Protein AF-A0A941AXW3-F1 (afdb_monomer_lite)

Radius of gyration: 27.1 Å; chains: 1; bounding box: 56×56×67 Å

Sequence (177 aa):
MATIGKHGKVIYSEEDIQFIKDNFFQMTNDQLAIKLGVSKFTLRLRLNELGIYKIKYDYWSKEAVEYLKANYKTMGNVEIIEYFSIHFPKAKGWHKRHIQLKLEQLGLRRNYQDLWIIMERNMQKGSYGELKPDRNRMPMPKIYVMVDAKTRIEVKPGSNINELKQKYEQRNDHQKK

Secondary structure (DSSP, 8-state):
--EE-GGGPEEPPHHHHHHHHHHTTTS-HHHHHHHHT--HHHHHHHHHHTT--SS---PPPHHHHHHHHHHTTTS-HHHHHHHHHHHS--TT---HHHHHHHHHHTT----HHHHHHHHHHHHHTTTT-S----S-PPPPPPEEEESSSS-EEEE-TT--HHHHHHHHHHHHHHTT-

Foldseek 3Di:
DWDQDPPRDTHADPVLVVVCVVCVVPDDLVVNCVVNVHDSVNSVVVCVVVVHDPDDDDDDDPVLLVVLVVPVLQEDLVVNQVVCCVPPNDPVGDDSVVSVVSCVVVVNDHDPQSVLNNVVVCVVVCVVHDDPPDPCDPPRDWDWDDLDPPDIDTDDPPDDPVVVSVVVVVVVVVVVD

Structure (mmCIF, N/CA/C/O backbone):
data_AF-A0A941AXW3-F1
#
_entry.id   AF-A0A941AXW3-F1
#
loop_
_atom_site.group_PDB
_atom_site.id
_atom_site.type_symbol
_atom_site.label_atom_id
_atom_site.label_alt_id
_atom_site.label_comp_id
_atom_site.label_asym_id
_atom_site.label_entity_id
_atom_site.label_seq_id
_atom_site.pdbx_PDB_ins_code
_atom_site.Cartn_x
_atom_site.Cartn_y
_atom_site.Cartn_z
_atom_site.occupancy
_atom_site.B_iso_or_equiv
_atom_site.auth_seq_id
_atom_site.auth_comp_id
_atom_site.auth_asym_id
_atom_site.auth_atom_id
_atom_site.pdbx_PDB_model_num
ATOM 1 N N . MET A 1 1 ? -21.623 3.843 33.536 1.00 80.88 1 MET A N 1
ATOM 2 C CA . MET A 1 1 ? -20.454 2.933 33.549 1.00 80.88 1 MET A CA 1
ATOM 3 C C . MET A 1 1 ? -20.907 1.630 32.943 1.00 80.88 1 MET A C 1
ATOM 5 O O . MET A 1 1 ? -21.896 1.074 33.416 1.00 80.88 1 MET A O 1
ATOM 9 N N . ALA A 1 2 ? -20.210 1.176 31.903 1.00 87.19 2 ALA A N 1
ATOM 10 C CA . ALA A 1 2 ? -20.641 0.016 31.141 1.00 87.19 2 ALA A CA 1
ATOM 11 C C . ALA A 1 2 ? -20.633 -1.233 32.030 1.00 87.19 2 ALA A C 1
ATOM 13 O O . ALA A 1 2 ? -19.721 -1.439 32.832 1.00 87.19 2 ALA A O 1
ATOM 14 N N . THR A 1 3 ? -21.660 -2.067 31.899 1.00 92.12 3 THR A N 1
ATOM 15 C CA . THR A 1 3 ? -21.821 -3.254 32.745 1.00 92.12 3 THR A CA 1
ATOM 16 C C . THR A 1 3 ? -21.374 -4.500 31.997 1.00 92.12 3 THR A C 1
ATOM 18 O O . THR A 1 3 ? -21.586 -4.640 30.792 1.00 92.12 3 THR A O 1
ATOM 21 N N . ILE A 1 4 ? -20.716 -5.422 32.698 1.00 91.25 4 ILE A N 1
ATOM 22 C CA . ILE A 1 4 ? -20.317 -6.705 32.118 1.00 91.25 4 ILE A CA 1
ATOM 23 C C . ILE A 1 4 ? -21.498 -7.663 32.272 1.00 91.25 4 ILE A C 1
ATOM 25 O O . ILE A 1 4 ? -21.825 -8.097 33.373 1.00 91.25 4 ILE A O 1
ATOM 29 N N . GLY A 1 5 ? -22.155 -7.966 31.157 1.00 88.88 5 GLY A N 1
ATOM 30 C CA . GLY A 1 5 ? -23.250 -8.919 31.086 1.00 88.88 5 GLY A CA 1
ATOM 31 C C . GLY A 1 5 ? -22.785 -10.377 31.097 1.00 88.88 5 GLY A C 1
ATOM 32 O O . GLY A 1 5 ? -21.596 -10.708 31.175 1.00 88.88 5 GLY A O 1
ATOM 33 N N . LYS A 1 6 ? -23.758 -11.284 30.965 1.00 82.38 6 LYS A N 1
ATOM 34 C CA . LYS A 1 6 ? -23.521 -12.731 30.903 1.00 82.38 6 LYS A CA 1
ATOM 35 C C . LYS A 1 6 ? -22.549 -13.065 29.758 1.00 82.38 6 LYS A C 1
ATOM 37 O O . LYS A 1 6 ? -22.683 -12.543 28.652 1.00 82.38 6 LYS A O 1
ATOM 42 N N . HIS A 1 7 ? -21.582 -13.946 30.023 1.00 89.44 7 HIS A N 1
ATOM 43 C CA . HIS A 1 7 ? -20.508 -14.340 29.092 1.00 89.44 7 HIS A CA 1
ATOM 44 C C . HIS A 1 7 ? -19.464 -13.252 28.773 1.00 89.44 7 HIS A C 1
ATOM 46 O O . HIS A 1 7 ? -18.790 -13.338 27.750 1.00 89.44 7 HIS A O 1
ATOM 52 N N . GLY A 1 8 ? -19.318 -12.224 29.617 1.00 88.69 8 GLY A N 1
ATOM 53 C CA . GLY A 1 8 ? -18.279 -11.202 29.435 1.00 88.69 8 GLY A CA 1
ATOM 54 C C . GLY A 1 8 ? -18.587 -10.186 28.329 1.00 88.69 8 GLY A C 1
ATOM 55 O O . GLY A 1 8 ? -17.712 -9.415 27.936 1.00 88.69 8 GLY A O 1
ATOM 56 N N . LYS A 1 9 ? -19.823 -10.169 27.814 1.00 91.19 9 LYS A N 1
ATOM 57 C CA . LYS A 1 9 ? -20.269 -9.153 26.857 1.00 91.19 9 LYS A CA 1
ATOM 58 C C . LYS A 1 9 ? -20.521 -7.844 27.592 1.00 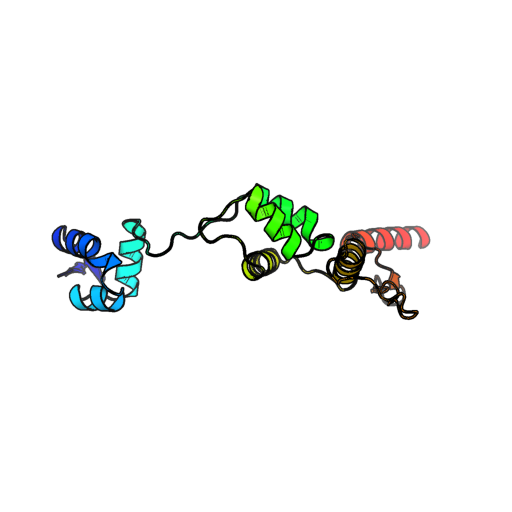91.19 9 LYS A C 1
ATOM 60 O O . LYS A 1 9 ? -21.305 -7.807 28.533 1.00 91.19 9 LYS A O 1
ATOM 65 N N . VAL A 1 10 ? -19.880 -6.772 27.148 1.00 95.62 10 VAL A N 1
ATOM 66 C CA . VAL A 1 10 ? -20.102 -5.435 27.707 1.00 95.62 10 VAL A CA 1
ATOM 67 C C . VAL A 1 10 ? -21.418 -4.872 27.173 1.00 95.62 10 VAL A C 1
ATOM 69 O O . VAL A 1 10 ? -21.632 -4.838 25.961 1.00 95.62 10 VAL A O 1
ATOM 72 N N . ILE A 1 11 ? -22.287 -4.435 28.079 1.00 95.75 11 ILE A N 1
ATOM 73 C CA . ILE A 1 11 ? -23.557 -3.774 27.786 1.00 95.75 11 ILE A CA 1
ATOM 74 C C . ILE A 1 11 ? -23.365 -2.280 28.048 1.00 95.75 11 ILE A C 1
ATOM 76 O O . ILE A 1 11 ? -23.006 -1.872 29.154 1.00 95.75 11 ILE A O 1
ATOM 80 N N . TYR A 1 12 ? -23.587 -1.476 27.011 1.00 96.12 12 TYR A N 1
ATOM 81 C CA . TYR A 1 12 ? -23.507 -0.019 27.073 1.00 96.12 12 TYR A CA 1
ATOM 82 C C . TYR A 1 12 ? -24.904 0.558 27.291 1.00 96.12 12 TYR A C 1
ATOM 84 O O . TYR A 1 12 ? -25.812 0.228 26.524 1.00 96.12 12 TYR A O 1
ATOM 92 N N . SER A 1 13 ? -25.064 1.419 28.297 1.00 96.81 13 SER A N 1
ATOM 93 C CA . SER A 1 13 ? -26.293 2.202 28.457 1.00 96.81 13 SER A CA 1
ATOM 94 C C . SER A 1 13 ? -26.379 3.314 27.404 1.00 96.81 13 SER A C 1
ATOM 96 O O . SER A 1 13 ? -25.397 3.629 26.723 1.00 96.81 13 SER A O 1
ATOM 98 N N . GLU A 1 14 ? -27.550 3.936 27.267 1.00 96.88 14 GLU A N 1
ATOM 99 C CA . GLU A 1 14 ? -27.714 5.111 26.400 1.00 96.88 14 GLU A CA 1
ATOM 100 C C . GLU A 1 14 ? -26.821 6.276 26.847 1.00 96.88 14 GLU A C 1
ATOM 102 O O . GLU A 1 14 ? -26.194 6.924 26.009 1.00 96.88 14 GLU A O 1
ATOM 107 N N . GLU A 1 15 ? -26.674 6.473 28.159 1.00 97.44 15 GLU A N 1
ATOM 108 C CA . GLU A 1 15 ? -25.774 7.469 28.749 1.00 97.44 15 GLU A CA 1
ATOM 109 C C . GLU A 1 15 ? -24.309 7.205 28.382 1.00 97.44 15 GLU A C 1
ATOM 111 O O . GLU A 1 15 ? -23.592 8.130 28.004 1.00 97.44 15 GLU A O 1
ATOM 116 N N . ASP A 1 16 ? -23.861 5.944 28.432 1.00 97.44 16 ASP A N 1
ATOM 117 C CA . ASP A 1 16 ? -22.495 5.586 28.043 1.00 97.44 16 ASP A CA 1
ATOM 118 C C . ASP A 1 16 ? -22.264 5.863 26.543 1.00 97.44 16 ASP A C 1
ATOM 120 O O . ASP A 1 16 ? -21.200 6.345 26.148 1.00 97.44 16 ASP A O 1
ATOM 124 N N . ILE A 1 17 ? -23.259 5.581 25.690 1.00 97.56 17 ILE A N 1
ATOM 125 C CA . ILE A 1 17 ? -23.191 5.868 24.247 1.00 97.56 17 ILE A CA 1
ATOM 126 C C . ILE A 1 17 ? -23.135 7.378 24.001 1.00 97.56 1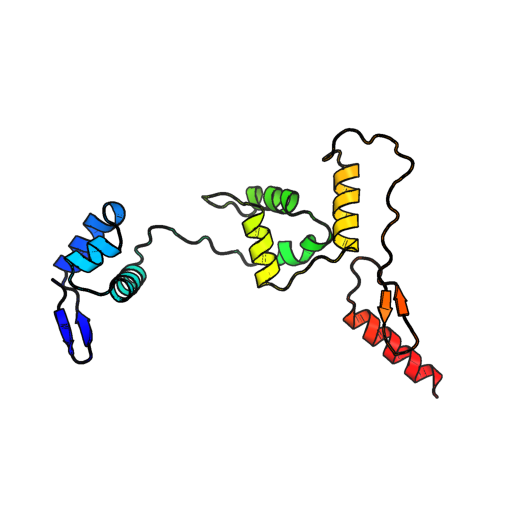7 ILE A C 1
ATOM 128 O O . ILE A 1 17 ? -22.349 7.827 23.161 1.00 97.56 17 ILE A O 1
ATOM 132 N N . GLN A 1 18 ? -23.943 8.155 24.721 1.00 97.81 18 GLN A N 1
ATOM 133 C CA . GLN A 1 18 ? -23.956 9.609 24.610 1.00 97.81 18 GLN A CA 1
ATOM 134 C C . GLN A 1 18 ? -22.618 10.201 25.071 1.00 97.81 18 GLN A C 1
ATOM 136 O O . GLN A 1 18 ? -21.997 10.960 24.330 1.00 97.81 18 GLN A O 1
ATOM 141 N N . PHE A 1 19 ? -22.087 9.727 26.201 1.00 97.94 19 PHE A N 1
ATOM 142 C CA . PHE A 1 19 ? -20.758 10.090 26.686 1.00 97.94 19 PHE A CA 1
ATOM 143 C C . PHE A 1 19 ? -19.664 9.820 25.642 1.00 97.94 19 PHE A C 1
ATOM 145 O O . PHE A 1 19 ? -18.802 10.675 25.423 1.00 97.94 19 PHE A O 1
ATOM 152 N N . ILE A 1 20 ? -19.700 8.662 24.966 1.00 97.62 20 ILE A N 1
ATOM 153 C CA . ILE A 1 20 ? -18.763 8.348 23.878 1.00 97.62 20 ILE A CA 1
ATOM 154 C C . ILE A 1 20 ? -18.880 9.384 22.758 1.00 97.62 20 ILE A C 1
ATOM 156 O O . ILE A 1 20 ? -17.856 9.920 22.341 1.00 97.62 20 ILE A O 1
ATOM 160 N N . LYS A 1 21 ? -20.093 9.667 22.268 1.00 97.38 21 LYS A N 1
ATOM 161 C CA . LYS A 1 21 ? -20.318 10.610 21.158 1.00 97.38 21 LYS A CA 1
ATOM 162 C C . LYS A 1 21 ? -19.795 12.007 21.482 1.00 97.38 21 LYS A C 1
ATOM 164 O O . LYS A 1 21 ? -19.089 12.585 20.657 1.00 97.38 21 LYS A O 1
ATOM 169 N N . ASP A 1 22 ? -20.074 12.492 22.687 1.00 97.81 22 ASP A N 1
ATOM 170 C CA . ASP A 1 22 ? -19.717 13.846 23.110 1.00 97.81 22 ASP A CA 1
ATOM 171 C C . ASP A 1 22 ? -18.202 14.010 23.305 1.00 97.81 22 ASP A C 1
ATOM 173 O O . ASP A 1 22 ? -17.631 15.053 22.985 1.00 97.81 22 ASP A O 1
ATOM 177 N N . ASN A 1 23 ? -17.514 12.958 23.763 1.00 97.75 23 ASN A N 1
ATOM 178 C CA . ASN A 1 23 ? -16.100 13.034 24.143 1.00 97.75 23 ASN A CA 1
ATOM 179 C C . ASN A 1 23 ? -15.131 12.420 23.118 1.00 97.75 23 ASN A C 1
ATOM 181 O O . ASN A 1 23 ? -13.915 12.576 23.254 1.00 97.75 23 ASN A O 1
ATOM 185 N N . PHE A 1 24 ? -15.614 11.734 22.075 1.00 97.31 24 PHE A N 1
ATOM 186 C CA . PHE A 1 24 ? -14.765 10.961 21.155 1.00 97.31 24 PHE A CA 1
ATOM 187 C C . PHE A 1 24 ? -13.663 11.779 20.465 1.00 97.31 24 PHE A C 1
ATOM 189 O O . PHE A 1 24 ? -12.535 11.306 20.280 1.00 97.31 24 PHE A O 1
ATOM 196 N N . PHE A 1 25 ? -13.983 13.013 20.076 1.00 95.62 25 PHE A N 1
ATOM 197 C CA . PHE A 1 25 ? -13.036 13.901 19.402 1.00 95.62 25 PHE A CA 1
ATOM 198 C C . PHE A 1 25 ? -12.079 14.604 20.371 1.00 95.62 25 PHE A C 1
ATOM 200 O O . PHE A 1 25 ? -11.000 15.014 19.950 1.00 95.62 25 PHE A O 1
ATOM 207 N N . GLN A 1 26 ? -12.435 14.685 21.655 1.00 97.31 26 GLN A N 1
ATOM 208 C CA . GLN A 1 26 ? -11.656 15.377 22.685 1.00 97.31 26 GLN A CA 1
ATOM 209 C C . GLN A 1 26 ? -10.699 14.433 23.425 1.00 97.31 26 GLN A C 1
ATOM 211 O O . GLN A 1 26 ? -9.593 14.823 23.789 1.00 97.31 26 GLN A O 1
ATOM 216 N N . MET A 1 27 ? -11.096 13.172 23.618 1.00 97.25 27 MET A N 1
ATOM 217 C CA . MET A 1 27 ? -10.349 12.185 24.400 1.00 97.25 27 MET A CA 1
ATOM 218 C C . MET A 1 27 ? -9.664 11.134 23.518 1.00 97.25 27 MET A C 1
ATOM 220 O O . MET A 1 27 ? -10.075 10.832 22.389 1.00 97.25 27 MET A O 1
ATOM 224 N N . THR A 1 28 ? -8.592 10.528 24.030 1.00 97.19 28 THR A N 1
ATOM 225 C CA . THR A 1 28 ? -8.009 9.333 23.405 1.00 97.19 28 THR A CA 1
ATOM 226 C C . THR A 1 28 ? -8.863 8.102 23.704 1.00 97.19 28 THR A C 1
ATOM 228 O O . THR A 1 28 ? -9.574 8.040 24.708 1.00 97.19 28 THR A O 1
ATOM 231 N N . ASN A 1 29 ? -8.775 7.078 22.848 1.00 97.19 29 ASN A N 1
ATOM 232 C CA . ASN A 1 29 ? -9.510 5.829 23.068 1.00 97.19 29 ASN A CA 1
ATOM 233 C C . ASN A 1 29 ? -9.127 5.162 24.402 1.00 97.19 29 ASN A C 1
ATOM 235 O O . ASN A 1 29 ? -9.955 4.475 24.983 1.00 97.19 29 ASN A O 1
ATOM 239 N N . ASP A 1 30 ? -7.900 5.370 24.893 1.00 97.88 30 ASP A N 1
ATOM 240 C CA . ASP A 1 30 ? -7.460 4.837 26.187 1.00 97.88 30 ASP A CA 1
ATOM 241 C C . ASP A 1 30 ? -8.147 5.556 27.350 1.00 97.88 30 ASP A C 1
ATOM 243 O O . ASP A 1 30 ? -8.662 4.908 28.257 1.00 97.88 30 ASP A O 1
ATOM 247 N N . GLN A 1 31 ? -8.240 6.886 27.294 1.00 98.06 31 GLN A N 1
ATOM 248 C CA . GLN A 1 31 ? -8.930 7.666 28.323 1.00 98.06 31 GLN A CA 1
ATOM 249 C C . GLN A 1 31 ? -10.429 7.340 28.375 1.00 98.06 31 GLN A C 1
ATOM 251 O O . GLN A 1 31 ? -10.980 7.171 29.461 1.00 98.06 31 GLN A O 1
ATOM 256 N N . LEU A 1 32 ? -11.082 7.208 27.214 1.00 97.75 32 LEU A N 1
ATOM 257 C CA . LEU A 1 32 ? -12.488 6.793 27.130 1.00 97.75 32 LEU A CA 1
ATOM 258 C C . LEU A 1 32 ? -12.692 5.388 27.703 1.00 97.75 32 LEU A C 1
ATOM 260 O O . LEU A 1 32 ? -13.623 5.169 28.472 1.00 97.75 32 LEU A O 1
ATOM 264 N N . ALA A 1 33 ? -11.806 4.449 27.361 1.00 97.56 33 ALA A N 1
ATOM 265 C CA . ALA A 1 33 ? -11.873 3.074 27.845 1.00 97.56 33 ALA A CA 1
ATOM 266 C C . ALA A 1 33 ? -11.744 3.008 29.375 1.00 97.56 33 ALA A C 1
ATOM 268 O O . ALA A 1 33 ? -12.555 2.350 30.024 1.00 97.56 33 ALA A O 1
ATOM 269 N N . ILE A 1 34 ? -10.801 3.765 29.951 1.00 97.75 34 ILE A N 1
ATOM 270 C CA . ILE A 1 34 ? -10.621 3.882 31.407 1.00 97.75 34 ILE A CA 1
ATOM 271 C C . ILE A 1 34 ? -11.874 4.473 32.067 1.00 97.75 34 ILE A C 1
ATOM 273 O O . ILE A 1 34 ? -12.355 3.920 33.051 1.00 97.75 34 ILE A O 1
ATOM 277 N N . LYS A 1 35 ? -12.436 5.565 31.527 1.00 97.38 35 LYS A N 1
ATOM 278 C CA . LYS A 1 35 ? -13.633 6.212 32.097 1.00 97.38 35 LYS A CA 1
ATOM 279 C C . LYS A 1 35 ? -14.877 5.325 32.051 1.00 97.38 35 LYS A C 1
ATOM 281 O O . LYS A 1 35 ? -15.698 5.389 32.959 1.00 97.38 35 LYS A O 1
ATOM 286 N N . LEU A 1 36 ? -15.005 4.502 31.015 1.00 96.12 36 LEU A N 1
ATOM 287 C CA . LEU A 1 36 ? -16.126 3.578 30.845 1.00 96.12 36 LEU A CA 1
ATOM 288 C C . LEU A 1 36 ? -15.934 2.246 31.582 1.00 96.12 36 LEU A C 1
ATOM 290 O O . LEU A 1 36 ? -16.901 1.498 31.701 1.00 96.12 36 LEU A O 1
ATOM 294 N N . GLY A 1 37 ? -14.718 1.948 32.056 1.00 96.19 37 GLY A N 1
ATOM 295 C CA . GLY A 1 37 ? -14.386 0.678 32.705 1.00 96.19 37 GLY A CA 1
ATOM 296 C C . GLY A 1 37 ? -14.295 -0.504 31.733 1.00 96.19 37 GLY A C 1
ATOM 297 O O . GLY A 1 37 ? -14.604 -1.633 32.103 1.00 96.19 37 GLY A O 1
ATOM 298 N N . VAL A 1 38 ? -13.905 -0.265 30.477 1.00 96.94 38 VAL A N 1
ATOM 299 C CA . VAL A 1 38 ? -13.872 -1.286 29.414 1.00 96.94 38 VAL A CA 1
ATOM 300 C C . VAL A 1 38 ? -12.479 -1.428 28.815 1.00 96.94 38 VAL A C 1
ATOM 302 O O . VAL A 1 38 ? -11.651 -0.524 28.893 1.00 96.94 38 VAL A O 1
ATOM 305 N N . SER A 1 39 ? -12.213 -2.552 28.148 1.00 96.25 39 SER A N 1
ATOM 306 C CA . SER A 1 39 ? -10.970 -2.695 27.388 1.00 96.25 39 SER A CA 1
ATOM 307 C C . SER A 1 39 ? -10.961 -1.769 26.161 1.00 96.25 39 SER A C 1
ATOM 309 O O . SER A 1 39 ? -11.991 -1.547 25.513 1.00 96.25 39 SER A O 1
ATOM 311 N N . LYS A 1 40 ? -9.773 -1.283 25.773 1.00 97.31 40 LYS A N 1
ATOM 312 C CA . LYS A 1 40 ? -9.578 -0.481 24.550 1.00 97.31 40 LYS A CA 1
ATOM 313 C C . LYS A 1 40 ? -10.116 -1.186 23.303 1.00 97.31 40 LYS A C 1
ATOM 315 O O . LYS A 1 40 ? -10.669 -0.543 22.414 1.00 97.31 40 LYS A O 1
ATOM 320 N N . PHE A 1 41 ? -9.926 -2.503 23.216 1.00 96.06 41 PHE A N 1
ATOM 321 C CA . PHE A 1 41 ? -10.392 -3.302 22.085 1.00 96.06 41 PHE A CA 1
ATOM 322 C C . PHE A 1 41 ? -11.924 -3.324 22.009 1.00 96.06 41 PHE A C 1
ATOM 324 O O . PHE A 1 41 ? -12.476 -3.018 20.953 1.00 96.06 41 PHE A O 1
ATOM 331 N N . THR A 1 42 ? -12.603 -3.579 23.132 1.00 96.06 42 THR A N 1
ATOM 332 C CA . THR A 1 42 ? -14.073 -3.566 23.216 1.00 96.06 42 THR A CA 1
ATOM 333 C C . THR A 1 42 ? -14.642 -2.204 22.826 1.00 96.06 42 THR A C 1
ATOM 335 O O . THR A 1 42 ? -15.555 -2.133 22.007 1.00 96.06 42 THR A O 1
ATOM 338 N N . LEU A 1 43 ? -14.045 -1.116 23.326 1.00 97.31 43 LEU A N 1
ATOM 339 C CA . LEU A 1 43 ? -14.444 0.236 22.940 1.00 97.31 43 LEU A CA 1
ATOM 340 C C . LEU A 1 43 ? -14.288 0.468 21.430 1.00 97.31 43 LEU A C 1
ATOM 342 O O . LEU A 1 43 ? -15.174 1.041 20.807 1.00 97.31 43 LEU A O 1
ATOM 346 N N . ARG A 1 44 ? -13.184 0.018 20.816 1.00 96.25 44 ARG A N 1
ATOM 347 C CA . ARG A 1 44 ? -12.972 0.154 19.362 1.00 96.25 44 ARG A CA 1
ATOM 348 C C . ARG A 1 44 ? -14.019 -0.602 18.550 1.00 96.25 44 ARG A C 1
ATOM 350 O O . ARG A 1 44 ? -14.484 -0.058 17.555 1.00 96.25 44 ARG A O 1
ATOM 357 N N . LEU A 1 45 ? -14.392 -1.815 18.959 1.00 95.50 45 LEU A N 1
ATOM 358 C CA . LEU A 1 45 ? -15.483 -2.549 18.312 1.00 95.50 45 LEU A CA 1
ATOM 359 C C . LEU A 1 45 ? -16.792 -1.766 18.408 1.00 95.50 45 LEU A C 1
ATOM 361 O O . LEU A 1 45 ? -17.444 -1.554 17.390 1.00 95.50 45 LEU A O 1
ATOM 365 N N . ARG A 1 46 ? -17.111 -1.237 19.593 1.00 96.62 46 ARG A N 1
ATOM 366 C CA . ARG A 1 46 ? -18.323 -0.440 19.787 1.00 96.62 46 ARG A CA 1
ATOM 367 C C . ARG A 1 46 ? -18.331 0.842 18.951 1.00 96.62 46 ARG A C 1
ATOM 369 O O . ARG A 1 46 ? -19.342 1.176 18.347 1.00 96.62 46 ARG A O 1
ATOM 376 N N . LEU A 1 47 ? -17.204 1.546 18.868 1.00 96.81 47 LEU A N 1
ATOM 377 C CA . LEU A 1 47 ? -17.047 2.717 17.999 1.00 96.81 47 LEU A CA 1
ATOM 378 C C . LEU A 1 47 ? -17.259 2.365 16.522 1.00 96.81 47 LEU A C 1
ATOM 380 O O . LEU A 1 47 ? -17.918 3.116 15.806 1.00 96.81 47 LEU A O 1
ATOM 384 N N . ASN A 1 48 ? -16.747 1.210 16.081 1.00 94.50 48 ASN A N 1
ATOM 385 C CA . ASN A 1 48 ? -16.952 0.729 14.719 1.00 94.50 48 ASN A CA 1
ATOM 386 C C . ASN A 1 48 ? -18.430 0.423 14.437 1.00 94.50 48 ASN A C 1
ATOM 388 O O . ASN A 1 48 ? -18.899 0.769 13.358 1.00 94.50 48 ASN A O 1
ATOM 392 N N . GLU A 1 49 ? -19.154 -0.183 15.384 1.00 95.44 49 GLU A N 1
ATOM 393 C CA . GLU A 1 49 ? -20.603 -0.437 15.281 1.00 95.44 49 GLU A CA 1
ATOM 394 C C . GLU A 1 49 ? -21.413 0.863 15.201 1.00 95.44 49 GLU A C 1
ATOM 396 O O . GLU A 1 49 ? -22.379 0.948 14.450 1.00 95.44 49 GLU A O 1
ATOM 401 N N . LEU A 1 50 ? -21.000 1.891 15.948 1.00 95.88 50 LEU A N 1
ATOM 402 C CA . LEU A 1 50 ? -21.625 3.216 15.928 1.00 95.88 50 LEU A CA 1
ATOM 403 C C . LEU A 1 50 ? -21.244 4.049 14.690 1.00 95.88 50 LEU A C 1
ATOM 405 O O . LEU A 1 50 ? -21.759 5.153 14.522 1.00 95.88 50 LEU A O 1
ATOM 409 N N . GLY A 1 51 ? -20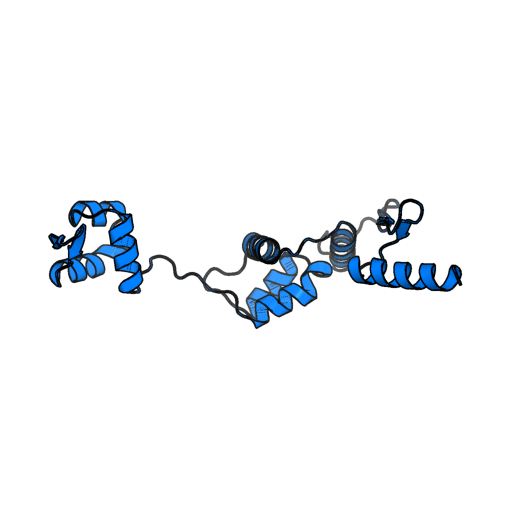.327 3.567 13.845 1.00 95.25 51 GLY A N 1
ATOM 410 C CA . GLY A 1 51 ? -19.832 4.305 12.680 1.00 95.25 51 GLY A CA 1
ATOM 411 C C . GLY A 1 51 ? -18.962 5.520 13.032 1.00 95.25 51 GLY A C 1
ATOM 412 O O . GLY A 1 51 ? -18.814 6.435 12.219 1.00 95.25 51 GLY A O 1
ATOM 413 N N . ILE A 1 52 ? -18.394 5.552 14.241 1.00 95.06 52 ILE A N 1
ATOM 414 C CA . ILE A 1 52 ? -17.604 6.672 14.752 1.00 95.06 52 ILE A CA 1
ATOM 415 C C . ILE A 1 52 ? -16.117 6.374 14.540 1.00 95.06 52 ILE A C 1
ATOM 417 O O . ILE A 1 52 ? -15.530 5.507 15.189 1.00 95.06 52 ILE A O 1
ATOM 421 N N . TYR A 1 53 ? -15.476 7.133 13.652 1.00 92.31 53 TYR A N 1
ATOM 422 C CA . TYR A 1 53 ? -14.062 6.961 13.314 1.00 92.31 53 TYR A CA 1
ATOM 423 C C . TYR A 1 53 ? -13.329 8.302 13.349 1.00 92.31 53 TYR A C 1
ATOM 425 O O . TYR A 1 53 ? -13.823 9.292 12.814 1.00 92.31 53 TYR A O 1
ATOM 433 N N . LYS A 1 54 ? -12.108 8.334 13.906 1.00 88.44 54 LYS A N 1
ATOM 434 C CA . LYS A 1 54 ? -11.232 9.523 13.803 1.00 88.44 54 LYS A CA 1
ATOM 435 C C . LYS A 1 54 ? -10.696 9.710 12.387 1.00 88.44 54 LYS A C 1
ATOM 437 O O . LYS A 1 54 ? -10.420 10.822 11.958 1.00 88.44 54 LYS A O 1
ATOM 442 N N . ILE A 1 55 ? -10.504 8.601 11.676 1.00 84.69 55 ILE A N 1
ATOM 443 C CA . ILE A 1 55 ? -9.965 8.574 10.322 1.00 84.69 55 ILE A CA 1
ATOM 444 C C . ILE A 1 55 ? -10.882 7.684 9.497 1.00 84.69 55 ILE A C 1
ATOM 446 O O . ILE A 1 55 ? -11.004 6.492 9.779 1.00 84.69 55 ILE A O 1
ATOM 450 N N . LYS A 1 56 ? -11.508 8.261 8.472 1.00 82.12 56 LYS A N 1
ATOM 451 C CA . LYS A 1 56 ? -12.150 7.481 7.417 1.00 82.12 56 LYS A CA 1
ATOM 452 C C . LYS A 1 56 ? -11.057 6.982 6.476 1.00 82.12 56 LYS A C 1
ATOM 454 O O . LYS A 1 56 ? -10.236 7.764 6.000 1.00 82.12 56 LYS A O 1
ATOM 459 N N . TYR A 1 57 ? -11.000 5.670 6.276 1.00 80.12 57 TYR A N 1
ATOM 460 C CA . TYR A 1 57 ? -10.084 5.078 5.310 1.00 80.12 57 TYR A CA 1
ATOM 461 C C . TYR A 1 57 ? -10.691 5.204 3.916 1.00 80.12 57 TYR A C 1
ATOM 463 O O . TYR A 1 57 ? -11.735 4.619 3.640 1.00 80.12 57 TYR A O 1
ATOM 471 N N . ASP A 1 58 ? -10.026 5.948 3.035 1.00 85.44 58 ASP A N 1
ATOM 472 C CA . ASP A 1 58 ? -10.443 6.033 1.638 1.00 85.44 58 ASP A CA 1
ATOM 473 C C . ASP A 1 58 ? -10.082 4.730 0.915 1.00 85.44 58 ASP A C 1
ATOM 475 O O . ASP A 1 58 ? -8.897 4.433 0.676 1.00 85.44 58 ASP A O 1
ATOM 479 N N . TYR A 1 59 ? -11.109 3.960 0.560 1.00 89.31 59 TYR A N 1
ATOM 480 C CA . TYR A 1 59 ? -10.966 2.741 -0.227 1.00 89.31 59 TYR A CA 1
ATOM 481 C C . TYR A 1 59 ? -10.489 3.049 -1.651 1.00 89.31 59 TYR A C 1
ATOM 483 O O . TYR A 1 59 ? -10.703 4.130 -2.195 1.00 89.31 59 TYR A O 1
ATOM 491 N N . TRP A 1 60 ? -9.808 2.080 -2.257 1.00 95.75 60 TRP A N 1
ATOM 492 C CA . TRP A 1 60 ? -9.440 2.149 -3.668 1.00 95.75 60 TRP A CA 1
ATOM 493 C C . TRP A 1 60 ? -10.647 1.769 -4.523 1.00 95.75 60 TRP A C 1
ATOM 495 O O . TRP A 1 60 ? -11.196 0.683 -4.329 1.00 95.75 60 TRP A O 1
ATOM 505 N N . SER A 1 61 ? -11.032 2.626 -5.471 1.00 96.31 61 SER A N 1
ATOM 506 C CA . SER A 1 61 ? -12.047 2.273 -6.466 1.00 96.31 61 SER A CA 1
ATOM 507 C C . SER A 1 61 ? -11.550 1.129 -7.358 1.00 96.31 61 SER A C 1
ATOM 509 O O . SER A 1 61 ? -10.341 0.927 -7.523 1.00 96.31 61 SER A O 1
ATOM 511 N N . LYS A 1 62 ? -12.483 0.361 -7.931 1.00 96.94 62 LYS A N 1
ATOM 512 C CA . LYS A 1 62 ? -12.147 -0.731 -8.861 1.00 96.94 62 LYS A CA 1
ATOM 513 C C . LYS A 1 62 ? -11.395 -0.198 -10.084 1.00 96.94 62 LYS A C 1
ATOM 515 O O . LYS A 1 62 ? -10.335 -0.718 -10.412 1.00 96.94 62 LYS A O 1
ATOM 520 N N . GLU A 1 63 ? -11.874 0.910 -10.642 1.00 98.00 63 GLU A N 1
ATOM 521 C CA . GLU A 1 63 ? -11.266 1.613 -11.777 1.00 98.00 63 GLU A CA 1
ATOM 522 C C . GLU A 1 63 ? -9.825 2.057 -11.490 1.00 98.00 63 GLU A C 1
ATOM 524 O O . GLU A 1 63 ? -8.928 1.827 -12.298 1.00 98.00 63 GLU A O 1
ATOM 529 N N . ALA A 1 64 ? -9.556 2.613 -10.302 1.00 98.00 64 ALA A N 1
ATOM 530 C CA . ALA A 1 64 ? -8.198 2.992 -9.915 1.00 98.00 64 ALA A CA 1
ATOM 531 C C . ALA A 1 64 ? -7.269 1.770 -9.844 1.00 98.00 64 ALA A C 1
ATOM 533 O O . ALA A 1 64 ? -6.105 1.830 -10.243 1.00 98.00 64 ALA A O 1
ATOM 534 N N . VAL A 1 65 ? -7.770 0.635 -9.348 1.00 98.25 65 VAL A N 1
ATOM 535 C CA . VAL A 1 65 ? -6.998 -0.615 -9.299 1.00 98.25 65 VAL A CA 1
ATOM 536 C C . VAL A 1 65 ? -6.714 -1.154 -10.702 1.00 98.25 65 VAL A C 1
ATOM 538 O O . VAL A 1 65 ? -5.599 -1.609 -10.959 1.00 98.25 65 VAL A O 1
ATOM 541 N N . GLU A 1 66 ? -7.687 -1.105 -11.607 1.00 98.12 66 GLU A N 1
ATOM 542 C CA . GLU A 1 66 ? -7.531 -1.530 -13.002 1.00 98.12 66 GLU A CA 1
ATOM 543 C C . GLU A 1 66 ? -6.533 -0.648 -13.751 1.00 98.12 66 GLU A C 1
ATOM 545 O O . GLU A 1 66 ? -5.600 -1.165 -14.370 1.00 98.12 66 GLU A O 1
ATOM 550 N N . TYR A 1 67 ? -6.639 0.672 -13.592 1.00 98.12 67 TYR A N 1
ATOM 551 C CA . TYR A 1 67 ? -5.673 1.609 -14.152 1.00 98.12 67 TYR A CA 1
ATOM 552 C C . TYR A 1 67 ? -4.256 1.326 -13.642 1.00 98.12 67 TYR A C 1
ATOM 554 O O . TYR A 1 67 ? -3.300 1.305 -14.423 1.00 98.12 67 TYR A O 1
ATOM 562 N N . LEU A 1 68 ? -4.103 1.073 -12.336 1.00 97.81 68 LEU A N 1
ATOM 563 C CA . LEU A 1 68 ? -2.806 0.751 -11.746 1.00 97.81 68 LEU A CA 1
ATOM 564 C C . LEU A 1 68 ? -2.218 -0.528 -12.362 1.00 97.81 68 LEU A C 1
ATOM 566 O O . LEU A 1 68 ? -1.048 -0.537 -12.738 1.00 97.81 68 LEU A O 1
ATOM 570 N N . LYS A 1 69 ? -3.023 -1.588 -12.512 1.00 97.19 69 LYS A N 1
ATOM 571 C CA . LYS A 1 69 ? -2.603 -2.855 -13.137 1.00 97.19 69 LYS A CA 1
ATOM 572 C C . LYS A 1 69 ? -2.144 -2.669 -14.582 1.00 97.19 69 LYS A C 1
ATOM 574 O O . LYS A 1 69 ? -1.143 -3.264 -14.970 1.00 97.19 69 LYS A O 1
ATOM 579 N N . ALA A 1 70 ? -2.848 -1.843 -15.351 1.00 96.50 70 ALA A N 1
ATOM 580 C CA . ALA A 1 70 ? -2.522 -1.597 -16.751 1.00 96.50 70 ALA A CA 1
ATOM 581 C C . ALA A 1 70 ? -1.223 -0.790 -16.924 1.00 96.50 70 ALA A C 1
ATOM 583 O O . ALA A 1 70 ? -0.453 -1.047 -17.846 1.00 96.50 70 ALA A O 1
ATOM 584 N N . ASN A 1 71 ? -0.949 0.157 -16.021 1.00 97.12 71 ASN A N 1
ATOM 585 C CA . ASN A 1 71 ? 0.075 1.179 -16.254 1.00 97.12 71 ASN A CA 1
ATOM 586 C C . ASN A 1 71 ? 1.325 1.066 -15.373 1.00 97.12 71 ASN A C 1
ATOM 588 O O . ASN A 1 71 ? 2.321 1.729 -15.657 1.00 97.12 71 ASN A O 1
ATOM 592 N N . TYR A 1 72 ? 1.341 0.248 -14.313 1.00 96.94 72 TYR A N 1
ATOM 593 C CA . TYR A 1 72 ? 2.456 0.284 -13.354 1.00 96.94 72 TYR A CA 1
ATOM 594 C C . TYR A 1 72 ? 3.825 -0.059 -13.962 1.00 96.94 72 TYR A C 1
ATOM 596 O O . TYR A 1 72 ? 4.831 0.416 -13.444 1.00 96.94 72 TYR A O 1
ATOM 604 N N . LYS A 1 73 ? 3.891 -0.858 -15.035 1.00 95.00 73 LYS A N 1
ATOM 605 C CA . LYS A 1 73 ? 5.161 -1.219 -15.695 1.00 95.00 73 LYS A CA 1
ATOM 606 C C . LYS A 1 73 ? 5.754 -0.076 -16.513 1.00 95.00 73 LYS A C 1
ATOM 608 O O . LYS A 1 73 ? 6.968 0.035 -16.610 1.00 95.00 73 LYS A O 1
ATOM 613 N N . THR A 1 74 ? 4.904 0.762 -17.097 1.00 94.38 74 THR A N 1
ATOM 614 C CA . THR A 1 74 ? 5.325 1.851 -17.986 1.00 94.38 74 THR A CA 1
ATOM 615 C C . THR A 1 74 ? 5.334 3.201 -17.285 1.00 94.38 74 THR A C 1
ATOM 617 O O . THR A 1 74 ? 6.023 4.105 -17.748 1.00 94.38 74 THR A O 1
ATOM 620 N N . MET A 1 75 ? 4.585 3.361 -16.185 1.00 96.06 75 MET A N 1
ATOM 621 C CA . MET A 1 75 ? 4.473 4.611 -15.437 1.00 96.06 75 MET A CA 1
ATOM 622 C C . MET A 1 75 ? 5.151 4.586 -14.073 1.00 96.06 75 MET A C 1
ATOM 624 O O . MET A 1 75 ? 5.008 3.637 -13.295 1.00 96.06 75 MET A O 1
ATOM 628 N N . GLY A 1 76 ? 5.850 5.682 -13.758 1.00 95.94 76 GLY A N 1
ATOM 629 C CA . GLY A 1 76 ? 6.407 5.922 -12.436 1.00 95.94 76 GLY A CA 1
ATOM 630 C C . GLY A 1 76 ? 5.323 6.269 -11.414 1.00 95.94 76 GLY A C 1
ATOM 631 O O . GLY A 1 76 ? 4.226 6.707 -11.753 1.00 95.94 76 GLY A O 1
ATOM 632 N N . ASN A 1 77 ? 5.633 6.107 -10.124 1.00 96.88 77 ASN A N 1
ATOM 633 C CA . ASN A 1 77 ? 4.666 6.394 -9.056 1.00 96.88 77 ASN A CA 1
ATOM 634 C C . ASN A 1 77 ? 4.226 7.868 -9.028 1.00 96.88 77 ASN A C 1
ATOM 636 O O . ASN A 1 77 ? 3.109 8.135 -8.610 1.00 96.88 77 ASN A O 1
ATOM 640 N N . VAL A 1 78 ? 5.088 8.806 -9.443 1.00 94.88 78 VAL A N 1
ATOM 641 C CA . VAL A 1 78 ? 4.765 10.247 -9.498 1.00 94.88 78 VAL A CA 1
ATOM 642 C C . VAL A 1 78 ? 3.663 10.512 -10.518 1.00 94.88 78 VAL A C 1
ATOM 644 O O . VAL A 1 78 ? 2.642 11.086 -10.176 1.00 94.88 78 VAL A O 1
ATOM 647 N N . GLU A 1 79 ? 3.816 10.003 -11.735 1.00 95.81 79 GLU A N 1
ATOM 648 C CA . GLU A 1 79 ? 2.842 10.234 -12.806 1.00 95.81 79 GLU A CA 1
ATOM 649 C C . GLU A 1 79 ? 1.516 9.521 -12.521 1.00 95.81 79 GLU A C 1
ATOM 651 O O . GLU A 1 79 ? 0.443 10.031 -12.828 1.00 95.81 79 GLU A O 1
ATOM 656 N N . ILE A 1 80 ? 1.571 8.347 -11.880 1.00 97.69 80 ILE A N 1
ATOM 657 C CA . ILE A 1 80 ? 0.362 7.675 -11.389 1.00 97.69 80 ILE A CA 1
ATOM 658 C C . ILE A 1 80 ? -0.344 8.559 -10.351 1.00 97.69 80 ILE A C 1
ATOM 660 O O . ILE A 1 80 ? -1.561 8.672 -10.394 1.00 97.69 80 ILE A O 1
ATOM 664 N N . ILE A 1 81 ? 0.386 9.211 -9.441 1.00 97.81 81 ILE A N 1
ATOM 665 C CA . ILE A 1 81 ? -0.197 10.134 -8.452 1.00 97.81 81 ILE A CA 1
ATOM 666 C C . ILE A 1 81 ? -0.841 11.343 -9.121 1.00 97.81 81 ILE A C 1
ATOM 668 O O . ILE A 1 81 ? -1.931 11.730 -8.709 1.00 97.81 81 ILE A O 1
ATOM 672 N N . GLU A 1 82 ? -0.194 11.934 -10.123 1.00 96.75 82 GLU A N 1
ATOM 673 C CA . GLU A 1 82 ? -0.739 13.071 -10.874 1.00 96.75 82 GLU A CA 1
ATOM 674 C C . GLU A 1 82 ? -2.064 12.685 -11.533 1.00 96.75 82 GLU A C 1
ATOM 676 O O . GLU A 1 82 ? -3.080 13.339 -11.299 1.00 96.75 82 GLU A O 1
ATOM 681 N N . TYR A 1 83 ? -2.091 11.545 -12.234 1.00 97.81 83 TYR A N 1
ATOM 682 C CA . TYR A 1 83 ? -3.320 11.003 -12.815 1.00 97.81 83 TYR A CA 1
ATOM 683 C C . TYR A 1 83 ? -4.392 10.761 -11.742 1.00 97.81 83 TYR A C 1
ATOM 685 O O . TYR A 1 83 ? -5.543 11.173 -11.875 1.00 97.81 83 TYR A O 1
ATOM 693 N N . PHE A 1 84 ? -4.011 10.133 -10.631 1.00 97.81 84 PHE A N 1
ATOM 694 C CA . PHE A 1 84 ? -4.925 9.797 -9.543 1.00 97.81 84 PHE A CA 1
ATOM 695 C C . PHE A 1 84 ? -5.476 11.024 -8.825 1.00 97.81 84 PHE A C 1
ATOM 697 O O . PHE A 1 84 ? -6.603 10.990 -8.343 1.00 97.81 84 PHE A O 1
ATOM 704 N N . SER A 1 85 ? -4.708 12.106 -8.747 1.00 97.00 85 SER A N 1
ATOM 705 C CA . SER A 1 85 ? -5.155 13.343 -8.108 1.00 97.00 85 SER A CA 1
ATOM 706 C C . SER A 1 85 ? -6.255 14.030 -8.916 1.00 97.00 85 SER A C 1
ATOM 708 O O . SER A 1 85 ? -7.112 14.675 -8.323 1.00 97.00 85 SER A O 1
ATOM 710 N N . ILE A 1 86 ? -6.267 13.833 -10.238 1.00 97.81 86 ILE A N 1
ATOM 711 C CA . ILE A 1 86 ? -7.289 14.366 -11.145 1.00 97.81 86 ILE A CA 1
ATOM 712 C C . ILE A 1 86 ? -8.502 13.428 -11.209 1.00 97.81 86 ILE A C 1
ATOM 714 O O . ILE A 1 86 ? -9.635 13.869 -11.039 1.00 97.81 86 ILE A O 1
ATOM 718 N N . HIS A 1 87 ? -8.275 12.131 -11.434 1.00 97.94 87 HIS A N 1
ATOM 719 C CA . HIS A 1 87 ? -9.349 11.176 -11.736 1.00 97.94 87 HIS A CA 1
ATOM 720 C C . HIS A 1 87 ? -9.939 10.472 -10.507 1.00 97.94 87 HIS A C 1
ATOM 722 O O . HIS A 1 87 ? -11.092 10.052 -10.533 1.00 97.94 87 HIS A O 1
ATOM 728 N N . PHE A 1 88 ? -9.173 10.341 -9.421 1.00 96.69 88 PHE A N 1
ATOM 729 C CA . PHE A 1 88 ? -9.581 9.619 -8.211 1.00 96.69 88 PHE A CA 1
ATOM 730 C C . PHE A 1 88 ? -9.261 10.430 -6.946 1.00 96.69 88 PHE A C 1
ATOM 732 O O . PHE A 1 88 ? -8.499 9.954 -6.098 1.00 96.69 88 PHE A O 1
ATOM 739 N N . PRO A 1 89 ? -9.776 11.663 -6.798 1.00 95.25 89 PRO A N 1
ATOM 740 C CA . PRO A 1 89 ? -9.355 12.565 -5.732 1.00 95.25 89 PRO A CA 1
ATOM 741 C C . PRO A 1 89 ? -9.589 11.963 -4.339 1.00 95.25 89 PRO A C 1
ATOM 743 O O . PRO A 1 89 ? -10.618 11.349 -4.057 1.00 95.25 89 PRO A O 1
ATOM 746 N N . LYS A 1 90 ? -8.611 12.159 -3.451 1.00 93.44 90 LYS A N 1
ATOM 747 C CA . LYS A 1 90 ? -8.670 11.767 -2.036 1.00 93.44 90 LYS A CA 1
ATOM 748 C C . LYS A 1 90 ? -8.585 12.989 -1.142 1.00 93.44 90 LYS A C 1
ATOM 750 O O . LYS A 1 90 ? -7.820 13.901 -1.439 1.00 93.44 90 LYS A O 1
ATOM 755 N N . ALA A 1 91 ? -9.253 12.947 0.010 1.00 90.56 91 ALA A N 1
ATOM 756 C CA . ALA A 1 91 ? -9.247 14.054 0.969 1.00 90.56 91 ALA A CA 1
ATOM 757 C C . ALA A 1 91 ? -7.830 14.413 1.459 1.00 90.56 91 ALA A C 1
ATOM 759 O O . ALA A 1 91 ? -7.499 15.583 1.600 1.00 90.56 91 ALA A O 1
ATOM 760 N N . LYS A 1 92 ? -6.971 13.408 1.683 1.00 90.25 92 LYS A N 1
ATOM 761 C CA . LYS A 1 92 ? -5.558 13.606 2.068 1.00 90.25 92 LYS A CA 1
ATOM 762 C C . LYS A 1 92 ? -4.597 13.708 0.877 1.00 90.25 92 LYS A C 1
ATOM 764 O O . LYS A 1 92 ? -3.394 13.831 1.079 1.00 90.25 92 LYS A O 1
ATOM 769 N N . GLY A 1 93 ? -5.107 13.598 -0.348 1.00 94.75 93 GLY A N 1
ATOM 770 C CA . GLY A 1 93 ? -4.293 13.460 -1.549 1.00 94.75 93 GLY A CA 1
ATOM 771 C C . GLY A 1 93 ? -3.586 12.105 -1.676 1.00 94.75 93 GLY A C 1
ATOM 772 O O . GLY A 1 93 ? -3.681 11.204 -0.830 1.00 94.75 93 GLY A O 1
ATOM 773 N N . TRP A 1 94 ? -2.878 11.945 -2.791 1.00 96.75 94 TRP A N 1
ATOM 774 C CA . TRP A 1 94 ? -2.117 10.741 -3.106 1.00 96.75 94 TRP A CA 1
ATOM 775 C C . TRP A 1 94 ? -0.628 10.928 -2.816 1.00 96.75 94 TRP A C 1
ATOM 777 O O . TRP A 1 94 ? -0.032 11.959 -3.108 1.00 96.75 94 TRP A O 1
ATOM 787 N N . HIS A 1 95 ? -0.003 9.887 -2.266 1.00 96.69 95 HIS A N 1
ATOM 788 C CA . HIS A 1 95 ? 1.424 9.862 -1.961 1.00 96.69 95 HIS A CA 1
ATOM 789 C C . HIS A 1 95 ? 2.079 8.630 -2.582 1.00 96.69 95 HIS A C 1
ATOM 791 O O . HIS A 1 95 ? 1.434 7.595 -2.767 1.00 96.69 95 HIS A O 1
ATOM 797 N N . LYS A 1 96 ? 3.396 8.698 -2.825 1.00 97.00 96 LYS A N 1
ATOM 798 C CA . LYS A 1 96 ? 4.191 7.584 -3.389 1.00 97.00 96 LYS A CA 1
ATOM 799 C C . LYS A 1 96 ? 4.012 6.296 -2.598 1.00 97.00 96 LYS A C 1
ATOM 801 O O . LYS A 1 96 ? 3.867 5.228 -3.192 1.00 97.00 96 LYS A O 1
ATOM 806 N N . ARG A 1 97 ? 3.941 6.414 -1.270 1.00 95.88 97 ARG A N 1
ATOM 807 C CA . ARG A 1 97 ? 3.719 5.279 -0.375 1.00 95.88 97 ARG A CA 1
ATOM 808 C C . ARG A 1 97 ? 2.359 4.610 -0.594 1.00 95.88 97 ARG A C 1
ATOM 810 O O . ARG A 1 97 ? 2.294 3.393 -0.497 1.00 95.88 97 ARG A O 1
ATOM 817 N N . HIS A 1 98 ? 1.302 5.356 -0.935 1.00 96.25 98 HIS A N 1
ATOM 818 C CA . HIS A 1 98 ? -0.012 4.769 -1.231 1.00 96.25 98 HIS A CA 1
ATOM 819 C C . HIS A 1 98 ? 0.051 3.861 -2.461 1.00 96.25 98 HIS A C 1
ATOM 821 O O . HIS A 1 98 ? -0.411 2.723 -2.399 1.00 96.25 98 HIS A O 1
ATOM 827 N N . ILE A 1 99 ? 0.659 4.342 -3.552 1.00 97.69 99 ILE A N 1
ATOM 828 C CA . ILE A 1 99 ? 0.822 3.558 -4.783 1.00 97.69 99 ILE A CA 1
ATOM 829 C C . ILE A 1 99 ? 1.694 2.329 -4.516 1.00 97.69 99 ILE A C 1
ATOM 831 O O . ILE A 1 99 ? 1.312 1.220 -4.874 1.00 97.69 99 ILE A O 1
ATOM 835 N N . GLN A 1 100 ? 2.827 2.504 -3.826 1.00 96.94 100 GLN A N 1
ATOM 836 C CA . GLN A 1 100 ? 3.727 1.404 -3.476 1.00 96.94 100 GLN A CA 1
ATOM 837 C C . GLN A 1 100 ? 3.021 0.309 -2.664 1.00 96.94 100 GLN A C 1
ATOM 839 O O . GLN A 1 100 ? 3.043 -0.850 -3.067 1.00 96.94 100 GLN A O 1
ATOM 844 N N . LEU A 1 101 ? 2.367 0.673 -1.555 1.00 96.25 101 LEU A N 1
ATOM 845 C CA . LEU A 1 101 ? 1.661 -0.291 -0.706 1.00 96.25 101 LEU A CA 1
ATOM 846 C C . LEU A 1 101 ? 0.571 -1.028 -1.485 1.00 96.25 101 LEU A C 1
ATOM 848 O O . LEU A 1 101 ? 0.350 -2.218 -1.268 1.00 96.25 101 LEU A O 1
ATOM 852 N N . LYS A 1 102 ? -0.106 -0.342 -2.414 1.00 97.31 102 LYS A N 1
ATOM 853 C CA . LYS A 1 102 ? -1.128 -0.987 -3.234 1.00 97.31 102 LYS A CA 1
ATOM 854 C C . LYS A 1 102 ? -0.536 -1.964 -4.244 1.00 97.31 102 LYS A C 1
ATOM 856 O O . LYS A 1 102 ? -1.095 -3.042 -4.419 1.00 97.31 102 LYS A O 1
ATOM 861 N N . LEU A 1 103 ? 0.585 -1.622 -4.876 1.00 97.19 103 LEU A N 1
ATOM 862 C CA . LEU A 1 103 ? 1.317 -2.538 -5.754 1.00 97.19 103 LEU A CA 1
ATOM 863 C C . LEU A 1 103 ? 1.775 -3.789 -4.991 1.00 97.19 103 LEU A C 1
ATOM 865 O O . LEU A 1 103 ? 1.556 -4.898 -5.469 1.00 97.19 103 LEU A O 1
ATOM 869 N N . GLU A 1 104 ? 2.320 -3.621 -3.782 1.00 96.06 104 GLU A N 1
ATOM 870 C CA . GLU A 1 104 ? 2.714 -4.728 -2.899 1.00 96.06 104 GLU A CA 1
ATOM 871 C C . GLU A 1 104 ? 1.518 -5.618 -2.538 1.00 96.06 104 GLU A C 1
ATOM 873 O O . GLU A 1 104 ? 1.596 -6.834 -2.706 1.00 96.06 104 GLU A O 1
ATOM 878 N N . GLN A 1 105 ? 0.390 -5.021 -2.134 1.00 95.69 105 GLN A N 1
ATOM 879 C CA . GLN A 1 105 ? -0.849 -5.748 -1.835 1.00 95.69 105 GLN A CA 1
ATOM 880 C C . GLN A 1 105 ? -1.348 -6.570 -3.036 1.00 95.69 105 GLN A C 1
ATOM 882 O O . GLN A 1 105 ? -1.897 -7.653 -2.857 1.00 95.69 105 GLN A O 1
ATOM 887 N N . LEU A 1 106 ? -1.183 -6.053 -4.256 1.00 96.19 106 LEU A N 1
ATOM 888 C CA . LEU A 1 106 ? -1.599 -6.719 -5.493 1.00 96.19 106 LEU A CA 1
ATOM 889 C C . LEU A 1 106 ? -0.547 -7.700 -6.041 1.00 96.19 106 LEU A C 1
ATOM 891 O O . LEU A 1 106 ? -0.789 -8.316 -7.076 1.00 96.19 106 LEU A O 1
ATOM 895 N N . GLY A 1 107 ? 0.623 -7.825 -5.404 1.00 95.50 107 GLY A N 1
ATOM 896 C CA . GLY A 1 107 ? 1.733 -8.640 -5.909 1.00 95.50 107 GLY A CA 1
ATOM 897 C C . GLY A 1 107 ? 2.381 -8.092 -7.188 1.00 95.50 107 GLY A C 1
ATOM 898 O O . GLY A 1 107 ? 3.088 -8.817 -7.885 1.00 95.50 107 GLY A O 1
ATOM 899 N N . LEU A 1 108 ? 2.159 -6.817 -7.514 1.00 95.31 108 LEU A N 1
ATOM 900 C CA . LEU A 1 108 ? 2.664 -6.176 -8.725 1.00 95.31 108 LEU A CA 1
ATOM 901 C C . LEU A 1 108 ? 4.072 -5.635 -8.479 1.00 95.31 108 LEU A C 1
ATOM 903 O O . LEU A 1 108 ? 4.259 -4.562 -7.907 1.00 95.31 108 LEU A O 1
ATOM 907 N N . ARG A 1 109 ? 5.085 -6.381 -8.921 1.00 93.25 109 ARG A N 1
ATOM 908 C CA . ARG A 1 109 ? 6.491 -5.964 -8.837 1.00 93.25 109 ARG A CA 1
ATOM 909 C C . ARG A 1 109 ? 6.995 -5.513 -10.203 1.00 93.25 109 ARG A C 1
ATOM 911 O O . ARG A 1 109 ? 6.714 -6.163 -11.209 1.00 93.25 109 ARG A O 1
ATOM 918 N N . ARG A 1 110 ? 7.729 -4.399 -10.226 1.00 92.69 110 ARG A N 1
ATOM 919 C CA . ARG A 1 110 ? 8.480 -3.942 -11.404 1.00 92.69 110 ARG A CA 1
ATOM 920 C C . ARG A 1 110 ? 9.796 -4.701 -11.474 1.00 92.69 110 ARG A C 1
ATOM 922 O O . ARG A 1 110 ? 10.451 -4.875 -10.446 1.00 92.69 110 ARG A O 1
ATOM 929 N N . ASN A 1 111 ? 10.180 -5.134 -12.665 1.00 90.25 111 ASN A N 1
ATOM 930 C CA . ASN A 1 111 ? 11.519 -5.661 -12.896 1.00 90.25 111 ASN A CA 1
ATOM 931 C C . ASN A 1 111 ? 12.491 -4.519 -13.267 1.00 90.25 111 ASN A C 1
ATOM 933 O O . ASN A 1 111 ? 12.109 -3.351 -13.362 1.00 90.25 111 ASN A O 1
ATOM 937 N N . TYR A 1 112 ? 13.766 -4.853 -13.469 1.00 87.00 112 TYR A N 1
ATOM 938 C CA . TYR A 1 112 ? 14.786 -3.856 -13.804 1.00 87.00 112 TYR A CA 1
ATOM 939 C C . TYR A 1 112 ? 14.557 -3.192 -15.178 1.00 87.00 112 TYR A C 1
ATOM 941 O O . TYR A 1 112 ? 14.835 -2.006 -15.333 1.00 87.00 112 TYR A O 1
ATOM 949 N N . GLN A 1 113 ? 13.981 -3.910 -16.150 1.00 88.69 113 GLN A N 1
ATOM 950 C CA . GLN A 1 113 ? 13.618 -3.348 -17.457 1.00 88.69 113 GLN A CA 1
ATOM 951 C C . GLN A 1 113 ? 12.477 -2.333 -17.352 1.00 88.69 113 GLN A C 1
ATOM 953 O O . GLN A 1 113 ? 12.569 -1.269 -17.953 1.00 88.69 113 GLN A O 1
ATOM 958 N N . ASP A 1 114 ? 11.435 -2.625 -16.573 1.00 91.06 114 ASP A N 1
ATOM 959 C CA . ASP A 1 114 ? 10.312 -1.713 -16.334 1.00 91.06 114 ASP A CA 1
ATOM 960 C C . ASP A 1 114 ? 10.825 -0.398 -15.728 1.00 91.06 114 ASP A C 1
ATOM 962 O O . ASP A 1 114 ? 10.474 0.693 -16.172 1.00 91.06 114 ASP A O 1
ATOM 966 N N . LEU A 1 115 ? 11.721 -0.497 -14.737 1.00 90.94 115 LEU A N 1
ATOM 967 C CA . LEU A 1 115 ? 12.358 0.667 -14.121 1.00 90.94 115 LEU A CA 1
ATOM 968 C C . LEU A 1 115 ? 13.203 1.459 -15.124 1.00 90.94 115 LEU A C 1
ATOM 970 O O . LEU A 1 115 ? 13.129 2.686 -15.128 1.00 90.94 115 LEU A O 1
ATOM 974 N N . TRP A 1 116 ? 13.961 0.776 -15.987 1.00 89.81 116 TRP A N 1
ATOM 975 C CA . TRP A 1 116 ? 14.745 1.420 -17.041 1.00 89.81 116 TRP A CA 1
ATOM 976 C C . TRP A 1 116 ? 13.850 2.155 -18.048 1.00 89.81 116 TRP A C 1
ATOM 978 O O . TRP A 1 116 ? 14.131 3.299 -18.380 1.00 89.81 116 TRP A O 1
ATOM 988 N N . ILE A 1 117 ? 12.727 1.558 -18.467 1.00 90.69 117 ILE A N 1
ATOM 989 C CA . ILE A 1 117 ? 11.756 2.187 -19.383 1.00 90.69 117 ILE A CA 1
ATOM 990 C C . ILE A 1 117 ? 11.144 3.442 -18.761 1.00 90.69 117 ILE A C 1
ATOM 992 O O . ILE A 1 117 ? 11.061 4.481 -19.415 1.00 90.69 117 ILE A O 1
ATOM 996 N N . ILE A 1 118 ? 10.728 3.359 -17.494 1.00 92.81 118 ILE A N 1
ATOM 997 C CA . ILE A 1 118 ? 10.191 4.510 -16.759 1.00 92.81 118 ILE A CA 1
ATOM 998 C C . ILE A 1 118 ? 11.248 5.615 -16.671 1.00 92.81 118 ILE A C 1
ATOM 1000 O O . ILE A 1 118 ? 10.939 6.782 -16.908 1.00 92.81 118 ILE A O 1
ATOM 1004 N N . MET A 1 119 ? 12.490 5.253 -16.344 1.00 89.06 119 MET A N 1
ATOM 1005 C CA . MET A 1 119 ? 13.606 6.188 -16.239 1.00 89.06 119 MET A CA 1
ATOM 1006 C C . MET A 1 119 ? 13.891 6.875 -17.579 1.00 89.06 119 MET A C 1
ATOM 1008 O O . MET A 1 119 ? 13.897 8.101 -17.622 1.00 89.06 119 MET A O 1
ATOM 1012 N N . GLU A 1 120 ? 14.055 6.111 -18.662 1.00 88.38 120 GLU A N 1
ATOM 1013 C CA . GLU A 1 120 ? 14.313 6.622 -20.015 1.00 88.38 120 GLU A CA 1
ATOM 1014 C C . GLU A 1 120 ? 13.200 7.576 -20.464 1.00 88.38 120 GLU A C 1
ATOM 1016 O O . GLU A 1 120 ? 13.463 8.667 -20.965 1.00 88.38 120 GLU A O 1
ATOM 1021 N N . ARG A 1 121 ? 11.935 7.225 -20.207 1.00 90.62 121 ARG A N 1
ATOM 1022 C CA . ARG A 1 121 ? 10.805 8.103 -20.527 1.00 90.62 121 ARG A CA 1
ATOM 1023 C C . ARG A 1 121 ? 10.816 9.392 -19.708 1.00 90.62 121 ARG A C 1
ATOM 1025 O O . ARG A 1 121 ? 10.598 10.469 -20.257 1.00 90.62 121 ARG A O 1
ATOM 1032 N N . ASN A 1 122 ? 11.044 9.304 -18.400 1.00 89.50 122 ASN A N 1
ATOM 1033 C CA . ASN A 1 122 ? 11.108 10.484 -17.531 1.00 89.50 122 ASN A CA 1
ATOM 1034 C C . ASN A 1 122 ? 12.276 11.399 -17.916 1.00 89.50 122 ASN A C 1
ATOM 1036 O O . ASN A 1 122 ? 12.175 12.621 -17.836 1.00 89.50 122 ASN A O 1
ATOM 1040 N N . MET A 1 123 ? 13.366 10.801 -18.383 1.00 85.31 123 MET A N 1
ATOM 1041 C CA . MET A 1 123 ? 14.517 11.499 -18.928 1.00 85.31 123 MET A CA 1
ATOM 1042 C C . MET A 1 123 ? 14.162 12.247 -20.221 1.00 85.31 123 MET A C 1
ATOM 1044 O O . MET A 1 123 ? 14.453 13.433 -20.328 1.00 85.31 123 MET A O 1
ATOM 1048 N N . GLN A 1 124 ? 13.447 11.610 -21.154 1.00 86.62 124 GLN A N 1
ATOM 1049 C CA . GLN A 1 124 ? 12.941 12.261 -22.374 1.00 86.62 124 GLN A CA 1
ATOM 1050 C C . GLN A 1 124 ? 11.953 13.399 -22.082 1.00 86.62 124 GLN A C 1
ATOM 1052 O O . GLN A 1 124 ? 11.930 14.393 -22.801 1.00 86.62 124 GLN A O 1
ATOM 1057 N N . LYS A 1 125 ? 11.165 13.284 -21.006 1.00 89.12 125 LYS A N 1
ATOM 1058 C CA . LYS A 1 125 ? 10.273 14.350 -20.521 1.00 89.12 125 LYS A CA 1
ATOM 1059 C C . LYS A 1 125 ? 11.004 15.506 -19.825 1.00 89.12 125 LYS A C 1
ATOM 1061 O O . LYS A 1 125 ? 10.353 16.462 -19.420 1.00 89.12 125 LYS A O 1
ATOM 1066 N N . GLY A 1 126 ? 12.321 15.416 -19.629 1.00 86.50 126 GLY A N 1
ATOM 1067 C CA . GLY A 1 126 ? 13.102 16.440 -18.931 1.00 86.50 126 GLY A CA 1
ATOM 1068 C C . GLY A 1 126 ? 12.893 16.467 -17.414 1.00 86.50 126 GLY A C 1
ATOM 1069 O O . GLY A 1 126 ? 13.300 17.422 -16.759 1.00 86.50 126 GLY A O 1
ATOM 1070 N N . SER A 1 127 ? 12.302 15.425 -16.811 1.00 83.25 127 SER A N 1
ATOM 1071 C CA . SER A 1 127 ? 12.071 15.378 -15.356 1.00 83.25 127 SER A CA 1
ATOM 1072 C C . SER A 1 127 ? 13.365 15.362 -14.529 1.00 83.25 127 SER A C 1
ATOM 1074 O O . SER A 1 127 ? 13.323 15.613 -13.327 1.00 83.25 127 SER A O 1
ATOM 1076 N N . TYR A 1 128 ? 14.505 15.064 -15.158 1.00 78.25 128 TYR A N 1
ATOM 1077 C CA . TYR A 1 128 ? 15.837 15.069 -14.543 1.00 78.25 128 TYR A CA 1
ATOM 1078 C C . TYR A 1 128 ? 16.677 16.307 -14.917 1.00 78.25 128 TYR A C 1
ATOM 1080 O O . TYR A 1 128 ? 17.874 16.331 -14.639 1.00 78.25 128 TYR A O 1
ATOM 1088 N N . GLY A 1 129 ? 16.065 17.333 -15.520 1.00 80.62 129 GLY A N 1
ATOM 1089 C CA . GLY A 1 129 ? 16.767 18.503 -16.053 1.00 80.62 129 GLY A CA 1
ATOM 1090 C C . GLY A 1 129 ? 17.344 18.271 -17.451 1.00 80.62 129 GLY A C 1
ATOM 1091 O O . GLY A 1 129 ? 17.059 17.259 -18.096 1.00 80.62 129 GLY A O 1
ATOM 1092 N N . GLU A 1 130 ? 18.139 19.231 -17.933 1.00 70.25 130 GLU A N 1
ATOM 1093 C CA . GLU A 1 130 ? 18.816 19.116 -19.224 1.00 70.25 130 GLU A CA 1
ATOM 1094 C C . GLU A 1 130 ? 19.766 17.920 -19.216 1.00 70.25 130 GLU A C 1
ATOM 1096 O O . GLU A 1 130 ? 20.678 17.806 -18.391 1.00 70.25 130 GLU A O 1
ATOM 1101 N N . LEU A 1 131 ? 19.541 17.016 -20.165 1.00 63.97 131 LEU A N 1
ATOM 1102 C CA . LEU A 1 131 ? 20.447 15.915 -20.418 1.00 63.97 131 LEU A CA 1
ATOM 1103 C C . LEU A 1 131 ? 21.803 16.487 -20.805 1.00 63.97 131 LEU A C 1
ATOM 1105 O O . LEU A 1 131 ? 21.975 16.983 -21.918 1.00 63.97 131 LEU A O 1
ATOM 1109 N N . LYS A 1 132 ? 22.799 16.337 -19.928 1.00 71.12 132 LYS A N 1
ATOM 1110 C CA . LYS A 1 132 ? 24.178 16.362 -20.408 1.00 71.12 132 LYS A CA 1
ATOM 1111 C C . LYS A 1 132 ? 24.268 15.255 -21.463 1.00 71.12 132 LYS A C 1
ATOM 1113 O O . LYS A 1 132 ? 23.853 14.132 -21.160 1.00 71.12 132 LYS A O 1
ATOM 1118 N N . PRO A 1 133 ? 24.731 15.538 -22.692 1.00 61.47 133 PRO A N 1
ATOM 1119 C CA . PRO A 1 133 ? 24.939 14.520 -23.711 1.00 61.47 133 PRO A CA 1
ATOM 1120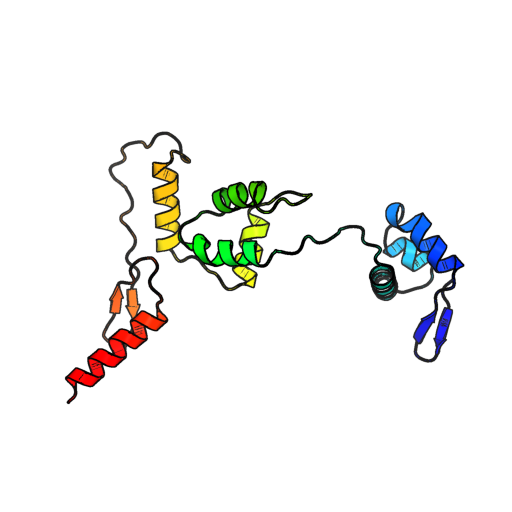 C C . PRO A 1 133 ? 26.120 13.649 -23.275 1.00 61.47 133 PRO A C 1
ATOM 1122 O O . PRO A 1 133 ? 27.237 13.781 -23.765 1.00 61.47 133 PRO A O 1
ATOM 1125 N N . ASP A 1 134 ? 25.894 12.810 -22.268 1.00 62.88 134 ASP A N 1
ATOM 1126 C CA . ASP A 1 134 ? 26.904 11.913 -21.753 1.00 62.88 134 ASP A CA 1
ATOM 1127 C C . ASP A 1 134 ? 26.951 10.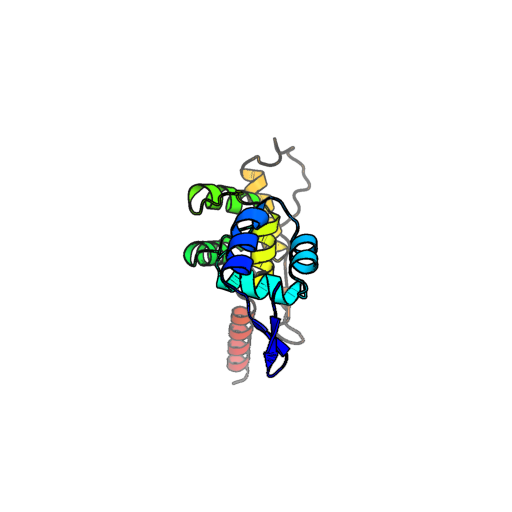656 -22.624 1.00 62.88 134 ASP A C 1
ATOM 1129 O O . ASP A 1 134 ? 25.931 10.097 -23.041 1.00 62.88 134 ASP A O 1
ATOM 1133 N N . ARG A 1 135 ? 28.181 10.226 -22.896 1.00 53.62 135 ARG A N 1
ATOM 1134 C CA . ARG A 1 135 ? 28.562 9.087 -23.736 1.00 53.62 135 ARG A CA 1
ATOM 1135 C C . ARG A 1 135 ? 28.263 7.742 -23.053 1.00 53.62 135 ARG A C 1
ATOM 1137 O O . ARG A 1 135 ? 28.382 6.703 -23.691 1.00 53.62 135 ARG A O 1
ATOM 1144 N N . ASN A 1 136 ? 27.822 7.769 -21.792 1.00 64.00 136 ASN A N 1
ATOM 1145 C CA . ASN A 1 136 ? 27.543 6.611 -20.940 1.00 64.00 136 ASN A CA 1
ATOM 1146 C C . ASN A 1 136 ? 26.043 6.410 -20.659 1.00 64.00 136 ASN A C 1
ATOM 1148 O O . ASN A 1 136 ? 25.639 6.160 -19.521 1.00 64.00 136 ASN A O 1
ATOM 1152 N N . ARG A 1 137 ? 25.184 6.491 -21.685 1.00 69.19 137 ARG A N 1
ATOM 1153 C CA . ARG A 1 137 ? 23.808 5.992 -21.531 1.00 69.19 137 ARG A CA 1
ATOM 1154 C C . ARG A 1 137 ? 23.871 4.502 -21.215 1.00 69.19 137 ARG A C 1
ATOM 1156 O O . ARG A 1 137 ? 24.384 3.726 -22.020 1.00 69.19 137 ARG A O 1
ATOM 1163 N N . MET A 1 138 ? 23.360 4.099 -20.051 1.00 71.31 138 MET A N 1
ATOM 1164 C CA . MET A 1 138 ? 23.279 2.680 -19.718 1.00 71.31 138 MET A CA 1
ATOM 1165 C C . MET A 1 138 ? 22.405 1.983 -20.766 1.00 71.31 138 MET A C 1
ATOM 1167 O O . MET A 1 138 ? 21.236 2.360 -20.913 1.00 71.31 138 MET A O 1
ATOM 1171 N N . PRO A 1 139 ? 22.940 0.988 -21.499 1.00 82.50 139 PRO A N 1
ATOM 1172 C CA . PRO A 1 139 ? 22.151 0.258 -22.470 1.00 82.50 139 PRO A CA 1
ATOM 1173 C C . PRO A 1 139 ? 21.002 -0.442 -21.757 1.00 82.50 139 PRO A C 1
ATOM 1175 O O . PRO A 1 139 ? 21.087 -0.781 -20.573 1.00 82.50 139 PRO A O 1
ATOM 1178 N N . MET A 1 140 ? 19.932 -0.680 -22.505 1.00 84.50 140 MET A N 1
ATOM 1179 C CA . MET A 1 140 ? 18.785 -1.385 -21.975 1.00 84.50 140 MET A CA 1
ATOM 1180 C C . MET A 1 140 ? 19.221 -2.740 -21.391 1.00 84.50 140 MET A C 1
ATOM 1182 O O . MET A 1 140 ? 19.850 -3.543 -22.092 1.00 84.50 140 MET A O 1
ATOM 1186 N N . PRO A 1 141 ? 18.895 -3.026 -20.123 1.00 87.31 141 PRO A N 1
ATOM 1187 C CA . PRO A 1 141 ? 19.320 -4.262 -19.503 1.00 87.31 141 PRO A CA 1
ATOM 1188 C C . PRO A 1 141 ? 18.598 -5.461 -20.111 1.00 87.31 141 PRO A C 1
ATOM 1190 O O . PRO A 1 141 ? 17.366 -5.520 -20.175 1.00 87.31 141 PRO A O 1
ATOM 1193 N N . LYS A 1 142 ? 19.382 -6.457 -20.519 1.00 90.88 142 LYS A N 1
ATOM 1194 C CA . LYS A 1 142 ? 18.860 -7.735 -21.000 1.00 90.88 142 LYS A CA 1
ATOM 1195 C C . LYS A 1 142 ? 18.533 -8.622 -19.807 1.00 90.88 142 LYS A C 1
ATOM 1197 O O . LYS A 1 142 ? 19.416 -8.949 -19.017 1.00 90.88 142 LYS A O 1
ATOM 1202 N N . ILE A 1 143 ? 17.271 -9.015 -19.678 1.00 89.56 143 ILE A N 1
ATOM 1203 C CA . ILE A 1 143 ? 16.833 -9.997 -18.686 1.00 89.56 143 ILE A CA 1
ATOM 1204 C C . ILE A 1 143 ? 16.683 -11.328 -19.403 1.00 89.56 143 ILE A C 1
ATOM 1206 O O . ILE A 1 143 ? 16.030 -11.399 -20.440 1.00 89.56 143 ILE A O 1
ATOM 1210 N N . TYR A 1 144 ? 17.264 -12.382 -18.841 1.00 91.00 144 TYR A N 1
ATOM 1211 C CA . TYR A 1 144 ? 17.121 -13.736 -19.358 1.00 91.00 144 TYR A CA 1
ATOM 1212 C C . TYR A 1 144 ? 16.332 -14.588 -18.370 1.00 91.00 144 TYR A C 1
ATOM 1214 O O . TYR A 1 144 ? 16.539 -14.495 -17.161 1.00 91.00 144 TYR A O 1
ATOM 1222 N N . VAL A 1 145 ? 15.450 -15.440 -18.886 1.00 91.38 145 VAL A N 1
ATOM 1223 C CA . VAL A 1 145 ? 14.758 -16.468 -18.106 1.00 91.38 145 VAL A CA 1
ATOM 1224 C C . VAL A 1 145 ? 15.139 -17.835 -18.653 1.00 91.38 145 VAL A C 1
ATOM 1226 O O . VAL A 1 145 ? 15.101 -18.059 -19.862 1.00 91.38 145 VAL A O 1
ATOM 1229 N N . MET A 1 146 ? 15.509 -18.743 -17.752 1.00 92.12 146 MET A N 1
ATOM 1230 C CA . MET A 1 146 ? 15.717 -20.150 -18.086 1.00 92.12 146 MET A CA 1
ATOM 1231 C C . MET A 1 146 ? 14.353 -20.816 -18.293 1.00 92.12 146 MET A C 1
ATOM 1233 O O . MET A 1 146 ? 13.479 -20.718 -17.422 1.00 92.12 146 MET A O 1
ATOM 1237 N N . VAL A 1 147 ? 14.166 -21.457 -19.445 1.00 91.00 147 VAL A N 1
ATOM 1238 C CA . VAL A 1 147 ? 12.981 -22.290 -19.719 1.00 91.00 147 VAL A CA 1
ATOM 1239 C C . VAL A 1 147 ? 13.266 -23.744 -19.386 1.00 91.00 147 VAL A C 1
ATOM 1241 O O . VAL A 1 147 ? 12.443 -24.393 -18.754 1.00 91.00 147 VAL A O 1
ATOM 1244 N N . ASP A 1 148 ? 14.467 -24.214 -19.711 1.00 89.69 148 ASP A N 1
ATOM 1245 C CA . ASP A 1 148 ? 14.979 -25.524 -19.325 1.00 89.69 148 ASP A CA 1
ATOM 1246 C C . ASP A 1 148 ? 16.432 -25.397 -18.817 1.00 89.69 148 ASP A C 1
ATOM 1248 O O . ASP A 1 148 ? 16.949 -24.293 -18.627 1.00 89.69 148 ASP A O 1
ATOM 1252 N N . ALA A 1 149 ? 17.100 -26.526 -18.569 1.00 89.38 149 ALA A N 1
ATOM 1253 C CA . ALA A 1 149 ? 18.470 -26.545 -18.056 1.00 89.38 149 ALA A CA 1
ATOM 1254 C C . ALA A 1 149 ? 19.523 -25.954 -19.021 1.00 89.38 149 ALA A C 1
ATOM 1256 O O . ALA A 1 149 ? 20.633 -25.651 -18.587 1.00 89.38 149 ALA A O 1
ATOM 1257 N N . LYS A 1 150 ? 19.216 -25.808 -20.317 1.00 90.94 150 LYS A N 1
ATOM 1258 C CA . LYS A 1 150 ? 20.179 -25.425 -21.367 1.00 90.94 150 LYS A CA 1
ATOM 1259 C C . LYS A 1 150 ? 19.777 -24.165 -22.142 1.00 90.94 150 LYS A C 1
ATOM 1261 O O . LYS A 1 150 ? 20.637 -23.514 -22.732 1.00 90.94 150 LYS A O 1
ATOM 1266 N N . THR A 1 151 ? 18.508 -23.784 -22.118 1.00 91.75 151 THR A N 1
ATOM 1267 C CA . THR A 1 151 ? 17.930 -22.731 -22.945 1.00 91.75 151 THR A CA 1
ATOM 1268 C C . THR A 1 151 ? 17.498 -21.555 -22.083 1.00 91.75 151 THR A C 1
ATOM 1270 O O . THR A 1 151 ? 16.583 -21.632 -21.257 1.00 91.75 151 THR A O 1
ATOM 1273 N N . ARG A 1 152 ? 18.158 -20.420 -22.329 1.00 94.38 152 ARG A N 1
ATOM 1274 C CA . ARG A 1 152 ? 17.798 -19.109 -21.787 1.00 94.38 152 ARG A CA 1
ATOM 1275 C C . ARG A 1 152 ? 17.151 -18.257 -22.865 1.00 94.38 152 ARG A C 1
ATOM 1277 O O . ARG A 1 152 ? 17.600 -18.255 -24.009 1.00 94.38 152 ARG A O 1
ATOM 1284 N N . ILE A 1 153 ? 16.138 -17.494 -22.485 1.00 93.25 153 ILE A N 1
ATOM 1285 C CA . ILE A 1 153 ? 15.388 -16.637 -23.400 1.00 93.25 153 ILE A CA 1
ATOM 1286 C C . ILE A 1 153 ? 15.460 -15.210 -22.895 1.00 93.25 153 ILE A C 1
ATOM 1288 O O . ILE A 1 153 ? 15.215 -14.958 -21.716 1.00 93.25 153 ILE A O 1
ATOM 1292 N N . GLU A 1 154 ? 15.795 -14.283 -23.787 1.00 92.00 154 GLU A N 1
ATOM 1293 C CA . GLU A 1 154 ? 15.725 -12.857 -23.493 1.00 92.00 154 GLU A CA 1
ATOM 1294 C C . GLU A 1 154 ? 14.259 -12.433 -23.344 1.00 92.00 154 GLU A C 1
ATOM 1296 O O . GLU A 1 154 ? 13.448 -12.569 -24.264 1.00 92.00 154 GLU A O 1
ATOM 1301 N N . VAL A 1 155 ? 13.912 -11.920 -22.168 1.00 89.75 155 VAL A N 1
ATOM 1302 C CA . VAL A 1 155 ? 12.591 -11.374 -21.881 1.00 89.75 155 VAL A CA 1
ATOM 1303 C C . VAL A 1 155 ? 12.550 -9.954 -22.415 1.00 89.75 155 VAL A C 1
ATOM 1305 O O . VAL A 1 155 ? 13.267 -9.071 -21.940 1.00 89.75 155 VAL A O 1
ATOM 1308 N N . LYS A 1 156 ? 11.699 -9.735 -23.418 1.00 86.25 156 LYS A N 1
ATOM 1309 C CA . LYS A 1 156 ? 11.382 -8.388 -23.893 1.00 86.25 156 LYS A CA 1
ATOM 1310 C C . LYS A 1 156 ? 10.442 -7.692 -22.900 1.00 86.25 156 LYS A C 1
ATOM 1312 O O . LYS A 1 156 ? 9.600 -8.370 -22.299 1.00 86.25 156 LYS A O 1
ATOM 1317 N N . PRO A 1 157 ? 10.502 -6.357 -22.776 1.00 78.56 157 PRO A N 1
ATOM 1318 C CA . PRO A 1 157 ? 9.573 -5.591 -21.952 1.00 78.56 157 PRO A CA 1
ATOM 1319 C C . PRO A 1 157 ? 8.111 -5.920 -22.195 1.00 78.56 157 PRO A C 1
ATOM 1321 O O . PRO A 1 157 ? 7.708 -6.179 -23.326 1.00 78.56 157 PRO A O 1
ATOM 1324 N N . GLY A 1 158 ? 7.312 -5.890 -21.130 1.00 76.69 158 GLY A N 1
ATOM 1325 C CA . GLY A 1 158 ? 5.876 -6.159 -21.205 1.00 76.69 158 GLY A CA 1
ATOM 1326 C C . GLY A 1 158 ? 5.504 -7.634 -21.386 1.00 76.69 158 GLY A C 1
ATOM 1327 O O . GLY A 1 158 ? 4.356 -7.984 -21.128 1.00 76.69 158 GLY A O 1
ATOM 1328 N N . SER A 1 159 ? 6.451 -8.511 -21.731 1.00 82.94 159 SER A N 1
ATOM 1329 C CA . SER A 1 159 ? 6.172 -9.937 -21.929 1.00 82.94 159 SER A CA 1
ATOM 1330 C C . SER A 1 159 ? 5.785 -10.627 -20.618 1.00 82.94 159 SER A C 1
ATOM 1332 O O . SER A 1 159 ? 6.382 -10.383 -19.564 1.00 82.94 159 SER A O 1
ATOM 1334 N N . ASN A 1 160 ? 4.809 -11.531 -20.681 1.00 85.75 160 ASN A N 1
ATOM 1335 C CA . ASN A 1 160 ? 4.494 -12.427 -19.577 1.00 85.75 160 ASN A CA 1
ATOM 1336 C C . ASN A 1 160 ? 5.471 -13.615 -19.592 1.00 85.75 160 ASN A C 1
ATOM 1338 O O . ASN A 1 160 ? 5.543 -14.368 -20.562 1.00 85.75 160 ASN A O 1
ATOM 1342 N N . ILE A 1 161 ? 6.239 -13.777 -18.511 1.00 87.06 161 ILE A N 1
ATOM 1343 C CA . ILE A 1 161 ? 7.260 -14.829 -18.398 1.00 87.06 161 ILE A CA 1
ATOM 1344 C C . ILE A 1 161 ? 6.633 -16.225 -18.503 1.00 87.06 161 ILE A C 1
ATOM 1346 O O . ILE A 1 161 ? 7.225 -17.111 -19.113 1.00 87.06 161 ILE A O 1
ATOM 1350 N N . ASN A 1 162 ? 5.436 -16.423 -17.945 1.00 89.31 162 ASN A N 1
ATOM 1351 C CA . ASN A 1 162 ? 4.773 -17.727 -17.957 1.00 89.31 162 ASN A CA 1
ATOM 1352 C C . ASN A 1 162 ? 4.292 -18.094 -19.364 1.00 89.31 162 ASN A C 1
ATOM 1354 O O . ASN A 1 162 ? 4.507 -19.216 -19.809 1.00 89.31 162 ASN A O 1
ATOM 1358 N N . GLU A 1 163 ? 3.724 -17.132 -20.092 1.00 91.44 163 GLU A N 1
ATOM 1359 C CA . GLU A 1 163 ? 3.333 -17.323 -21.496 1.00 91.44 163 GLU A CA 1
ATOM 1360 C C . GLU A 1 163 ? 4.555 -17.597 -22.382 1.00 91.44 163 GLU A C 1
ATOM 1362 O O . GLU A 1 163 ? 4.511 -18.460 -23.257 1.00 91.44 163 GLU A O 1
ATOM 1367 N N . LEU A 1 164 ? 5.677 -16.907 -22.131 1.00 89.38 164 LEU A N 1
ATOM 1368 C CA . LEU A 1 164 ? 6.937 -17.174 -22.826 1.00 89.38 164 LEU A CA 1
ATOM 1369 C C . LEU A 1 164 ? 7.432 -18.599 -22.569 1.00 89.38 164 LEU A C 1
ATOM 1371 O O . LEU A 1 164 ? 7.822 -19.271 -23.518 1.00 89.38 164 LEU A O 1
ATOM 1375 N N . LYS A 1 165 ? 7.391 -19.081 -21.323 1.00 91.00 165 LYS A N 1
ATOM 1376 C CA . LYS A 1 165 ? 7.770 -20.464 -20.999 1.00 91.00 165 LYS A CA 1
ATOM 1377 C C . LYS A 1 165 ? 6.896 -21.474 -21.743 1.00 91.00 165 LYS A C 1
ATOM 1379 O O . LYS A 1 165 ? 7.430 -22.286 -22.495 1.00 91.00 165 LYS A O 1
ATOM 1384 N N . GLN A 1 166 ? 5.574 -21.333 -21.643 1.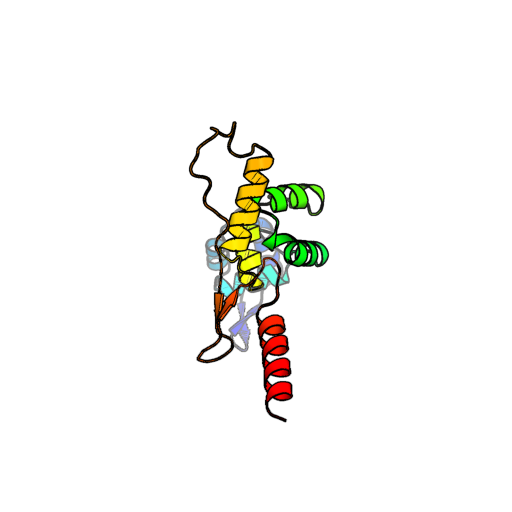00 93.06 166 GLN A N 1
ATOM 1385 C CA . GLN A 1 166 ? 4.612 -22.218 -22.310 1.00 93.06 166 GLN A CA 1
ATOM 1386 C C . GLN A 1 166 ? 4.816 -22.266 -23.831 1.00 93.06 166 GLN A C 1
ATOM 1388 O O . GLN A 1 166 ? 4.814 -23.337 -24.436 1.00 93.06 166 GLN A O 1
ATOM 1393 N N . LYS A 1 167 ? 5.054 -21.110 -24.466 1.00 93.25 167 LYS A N 1
ATOM 1394 C CA . LYS A 1 167 ? 5.295 -21.023 -25.914 1.00 93.25 167 LYS A CA 1
ATOM 1395 C C . LYS A 1 167 ? 6.538 -21.798 -26.363 1.00 93.25 167 LYS A C 1
ATOM 1397 O O . LYS A 1 167 ? 6.565 -22.316 -27.479 1.00 93.25 167 LYS A O 1
ATOM 1402 N N . TYR A 1 168 ? 7.584 -21.835 -25.542 1.00 90.12 168 TYR A N 1
ATOM 1403 C CA . TYR A 1 168 ? 8.824 -22.534 -25.879 1.00 90.12 168 TYR A CA 1
ATOM 1404 C C . TYR A 1 168 ? 8.769 -24.026 -25.542 1.00 90.12 168 TYR A C 1
ATOM 1406 O O . TYR A 1 168 ? 9.297 -24.822 -26.314 1.00 90.12 168 TYR A O 1
ATOM 1414 N N . GLU A 1 169 ? 8.063 -24.411 -24.478 1.00 89.94 169 GLU A N 1
ATOM 1415 C CA . GLU A 1 169 ? 7.769 -25.818 -24.170 1.00 89.94 169 GLU A CA 1
ATOM 1416 C C . GLU A 1 169 ? 7.045 -26.498 -25.346 1.00 89.94 169 GLU A C 1
ATOM 1418 O O . GLU A 1 169 ? 7.524 -27.502 -25.871 1.00 89.94 169 GLU A O 1
ATOM 1423 N N . GLN A 1 170 ? 5.988 -25.870 -25.877 1.00 90.81 170 GLN A N 1
ATOM 1424 C CA . GLN A 1 170 ? 5.223 -26.399 -27.018 1.00 90.81 170 GLN A CA 1
ATOM 1425 C C . GLN A 1 170 ? 6.058 -26.580 -28.298 1.00 90.81 170 GLN A C 1
ATOM 1427 O O . GLN A 1 170 ? 5.789 -27.479 -29.098 1.00 90.81 170 GLN A O 1
ATOM 1432 N N . ARG A 1 171 ? 7.070 -25.731 -28.524 1.00 88.75 171 ARG A N 1
ATOM 1433 C CA . ARG A 1 171 ? 7.959 -25.835 -29.695 1.00 88.75 171 ARG A CA 1
ATOM 1434 C C . ARG A 1 171 ? 8.922 -27.011 -29.591 1.00 88.75 171 ARG A C 1
ATOM 1436 O O . ARG A 1 171 ? 9.172 -27.665 -30.601 1.00 88.75 171 ARG A O 1
ATOM 1443 N N . ASN A 1 172 ? 9.440 -27.280 -28.397 1.00 84.81 172 ASN A N 1
ATOM 1444 C CA . ASN A 1 172 ? 10.384 -28.373 -28.178 1.00 84.81 172 ASN A CA 1
ATOM 1445 C C . ASN A 1 172 ? 9.725 -29.748 -28.370 1.00 84.81 172 ASN A C 1
ATOM 1447 O O . ASN A 1 172 ? 10.376 -30.669 -28.859 1.00 84.81 172 ASN A O 1
ATOM 1451 N N . ASP A 1 173 ? 8.433 -29.883 -28.062 1.00 83.06 173 ASP A N 1
ATOM 1452 C CA . ASP A 1 173 ? 7.693 -31.137 -28.267 1.00 83.06 173 ASP A CA 1
ATOM 1453 C C . ASP A 1 173 ? 7.474 -31.472 -29.750 1.00 83.06 173 ASP A C 1
ATOM 1455 O O . ASP A 1 173 ? 7.450 -32.643 -30.126 1.00 83.06 173 ASP A O 1
ATOM 1459 N N . HIS A 1 174 ? 7.371 -30.459 -30.615 1.00 81.75 174 HIS A N 1
ATOM 1460 C CA . HIS A 1 174 ? 7.220 -30.662 -32.060 1.00 81.75 174 HIS A CA 1
ATOM 1461 C C . HIS A 1 174 ? 8.517 -31.108 -32.744 1.00 81.75 174 HIS A C 1
ATOM 1463 O O . HIS A 1 174 ? 8.453 -31.727 -33.797 1.00 81.75 174 HIS A O 1
ATOM 1469 N N . GLN A 1 175 ? 9.682 -30.817 -32.160 1.00 79.88 175 GLN A N 1
ATOM 1470 C CA . GLN A 1 175 ? 10.981 -31.219 -32.715 1.00 79.88 175 GLN A CA 1
ATOM 1471 C C . GLN A 1 175 ? 11.398 -32.645 -32.323 1.00 79.88 175 GLN A C 1
ATOM 1473 O O . GLN A 1 175 ? 12.408 -33.138 -32.814 1.00 79.88 175 GLN A O 1
ATOM 1478 N N . LYS A 1 176 ? 10.654 -33.297 -31.420 1.00 75.44 176 LYS A N 1
ATOM 1479 C CA . LYS A 1 176 ? 10.935 -34.658 -30.933 1.00 75.44 176 LYS A CA 1
ATOM 1480 C C . LYS A 1 176 ? 10.125 -35.757 -31.635 1.00 75.44 176 LYS A C 1
ATOM 1482 O O . LYS A 1 176 ? 10.274 -36.918 -31.261 1.00 75.44 176 LYS A O 1
ATOM 1487 N N . LYS A 1 177 ? 9.256 -35.403 -32.584 1.00 65.00 177 LYS A N 1
ATOM 1488 C CA . LYS A 1 177 ? 8.494 -36.344 -33.418 1.00 65.00 177 LYS A CA 1
ATOM 1489 C C . LYS A 1 177 ? 9.160 -36.486 -34.775 1.00 65.00 177 LYS A C 1
ATOM 1491 O O . LYS A 1 177 ? 9.156 -37.625 -35.281 1.00 65.00 177 LYS A O 1
#

Organism: NCBI:txid2816120

pLDDT: mean 91.11, std 8.25, range [53.62, 98.25]